Protein AF-A0A950MDU4-F1 (afdb_monomer_lite)

Foldseek 3Di:
DDPDDPDQQPDLCDDPPPDDVVVSVVSVVVSVVPSDPDDDDDPPDPVSVVVVVVVCVVVVQWDDDDCVVPNPDIDGDDDPVPDDD

Secondary structure (DSSP, 8-state):
------SSPPP----TT---HHHHHHHHHHHHHH--S--------HHHHHHHHHHHHHTTSEEE--TTTSTT-EEE---TTSS--

pLDDT: mean 91.24, std 14.56, range [44.16, 98.5]

Sequence (85 aa):
MNQPVMGGVPTLSAPSYVKQQKLINWVAEIAALTKPDRIHWCDGSQAEYDRLCADMVGAGTMKKLNSALRPNSYLACSDPSDVAR

Structure (mmCIF, N/CA/C/O backbone):
data_AF-A0A950MDU4-F1
#
_entry.id   AF-A0A950MDU4-F1
#
loop_
_atom_site.group_PDB
_atom_site.id
_atom_site.type_symbol
_atom_site.label_atom_id
_atom_site.label_alt_id
_atom_site.label_comp_id
_atom_site.label_asym_id
_atom_site.label_entity_id
_atom_site.label_seq_id
_atom_site.pdbx_PDB_ins_code
_atom_site.Cartn_x
_atom_site.Cartn_y
_atom_site.Cartn_z
_atom_site.occupancy
_atom_site.B_iso_or_equiv
_atom_site.auth_seq_id
_atom_site.auth_comp_id
_atom_site.auth_asym_id
_atom_site.auth_atom_id
_atom_site.pdbx_PDB_model_num
ATOM 1 N N . MET A 1 1 ? -26.411 5.646 22.229 1.00 44.41 1 MET A N 1
ATOM 2 C CA . MET A 1 1 ? -27.637 4.922 21.826 1.00 44.41 1 MET A CA 1
ATOM 3 C C . MET A 1 1 ? -27.623 4.805 20.313 1.00 44.41 1 MET A C 1
ATOM 5 O O . MET A 1 1 ? -27.211 5.762 19.675 1.00 44.41 1 MET A O 1
ATOM 9 N N . ASN A 1 2 ? -28.001 3.626 19.806 1.00 44.16 2 ASN A N 1
ATOM 10 C CA . ASN A 1 2 ? -27.850 3.097 18.437 1.00 44.16 2 ASN A CA 1
ATOM 11 C C . ASN A 1 2 ? -26.444 2.578 18.090 1.00 44.16 2 ASN A C 1
ATOM 13 O O . ASN A 1 2 ? -25.717 3.170 17.302 1.00 44.16 2 ASN A O 1
ATOM 17 N N . GLN A 1 3 ? -26.079 1.431 18.676 1.00 48.34 3 GLN A N 1
ATOM 18 C CA . GLN A 1 3 ? -25.107 0.534 18.042 1.00 48.34 3 GLN A CA 1
ATOM 19 C C . GLN A 1 3 ? -25.804 -0.068 16.809 1.00 48.34 3 GLN A C 1
ATOM 21 O O . GLN A 1 3 ? -26.875 -0.659 16.979 1.00 48.34 3 GLN A O 1
ATOM 26 N N . PRO A 1 4 ? -25.287 0.121 15.583 1.00 51.03 4 PRO A N 1
ATOM 27 C CA . PRO A 1 4 ? -25.890 -0.474 14.403 1.00 51.03 4 PRO A CA 1
ATOM 28 C C . PRO A 1 4 ? -25.856 -1.997 14.536 1.00 51.03 4 PRO A C 1
ATOM 30 O O . PRO A 1 4 ? -24.902 -2.581 15.052 1.00 51.03 4 PRO A O 1
ATOM 33 N N . VAL A 1 5 ? -26.940 -2.635 14.107 1.00 49.06 5 VAL A N 1
ATOM 34 C CA . VAL A 1 5 ? -27.081 -4.090 14.101 1.00 49.06 5 VAL A CA 1
ATOM 35 C C . VAL A 1 5 ? -25.959 -4.658 13.225 1.00 49.06 5 VAL A C 1
ATOM 37 O O . VAL A 1 5 ? -25.926 -4.396 12.025 1.00 49.06 5 VAL A O 1
ATOM 40 N N . MET A 1 6 ? -25.024 -5.401 13.827 1.00 55.69 6 MET A N 1
ATOM 41 C CA . MET A 1 6 ? -23.841 -6.001 13.184 1.00 55.69 6 MET A CA 1
ATOM 42 C C . MET A 1 6 ? -24.219 -7.201 12.291 1.00 55.69 6 MET A C 1
ATOM 44 O O . MET A 1 6 ? -23.693 -8.301 12.436 1.00 55.69 6 MET A O 1
ATOM 48 N N . GLY A 1 7 ? -25.186 -7.025 11.391 1.00 47.25 7 GLY A N 1
ATOM 49 C CA . GLY A 1 7 ? -25.537 -8.014 10.377 1.00 47.25 7 GLY A CA 1
ATOM 50 C C . GLY A 1 7 ? -24.634 -7.853 9.158 1.00 47.25 7 GLY A C 1
ATOM 51 O O . GLY A 1 7 ? -24.794 -6.897 8.406 1.00 47.25 7 GLY A O 1
ATOM 52 N N . GLY A 1 8 ? -23.691 -8.778 8.961 1.00 58.84 8 GLY A N 1
ATOM 53 C CA . GLY A 1 8 ? -22.858 -8.846 7.751 1.00 58.84 8 GLY A CA 1
ATOM 54 C C . GLY A 1 8 ? -21.558 -8.034 7.774 1.00 58.84 8 GLY A C 1
ATOM 55 O O . GLY A 1 8 ? -20.928 -7.897 6.731 1.00 58.84 8 GLY A O 1
ATOM 56 N N . VAL A 1 9 ? -21.137 -7.505 8.927 1.00 58.28 9 VAL A N 1
ATOM 57 C CA . VAL A 1 9 ? -19.816 -6.866 9.059 1.00 58.28 9 VAL A CA 1
ATOM 58 C C . VAL A 1 9 ? -18.758 -7.966 9.236 1.00 58.28 9 VAL A C 1
ATOM 60 O O . VAL A 1 9 ? -18.950 -8.823 10.106 1.00 58.28 9 VAL A O 1
ATOM 63 N N . PRO A 1 10 ? -17.658 -7.985 8.455 1.00 68.81 10 PRO A N 1
ATOM 64 C CA . PRO A 1 10 ? -16.580 -8.948 8.669 1.00 68.81 10 PRO A CA 1
ATOM 65 C C . PRO A 1 10 ? -16.041 -8.839 10.099 1.00 68.81 10 PRO A C 1
ATOM 67 O O . PRO A 1 10 ? -15.983 -7.753 10.683 1.00 68.81 10 PRO A O 1
ATOM 70 N N . THR A 1 11 ? -15.628 -9.970 10.676 1.00 80.81 11 THR A N 1
ATOM 71 C CA . THR A 1 11 ? -15.023 -9.988 12.010 1.00 80.81 11 THR A CA 1
ATOM 72 C C . THR A 1 11 ? -13.815 -9.057 12.032 1.00 80.81 11 THR A C 1
ATOM 74 O O . THR A 1 11 ? -12.871 -9.248 11.264 1.00 80.81 11 THR A O 1
ATOM 77 N N . LEU A 1 12 ? -13.820 -8.069 12.938 1.00 88.38 12 LEU A N 1
ATOM 78 C CA . LEU A 1 12 ? -12.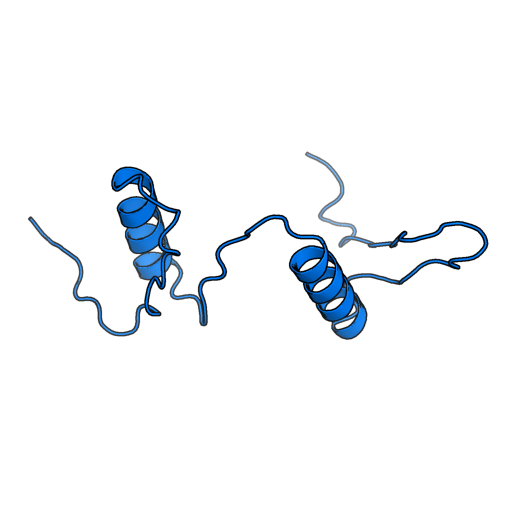762 -7.052 13.011 1.00 88.38 12 LEU A CA 1
ATOM 79 C C . LEU A 1 12 ? -11.374 -7.667 13.152 1.00 88.38 12 LEU A C 1
ATOM 81 O O . LEU A 1 12 ? -10.427 -7.093 12.643 1.00 88.38 12 LEU A O 1
ATOM 85 N N . SER A 1 13 ? -11.258 -8.827 13.809 1.00 89.31 13 SER A N 1
ATOM 86 C CA . SER A 1 13 ? -10.031 -9.639 13.882 1.00 89.31 13 SER A CA 1
ATOM 87 C C . SER A 1 13 ? -8.783 -8.826 14.255 1.00 89.31 13 SER A C 1
ATOM 89 O O . SER A 1 13 ? -7.697 -9.073 13.736 1.00 89.31 13 SER A O 1
ATOM 91 N N . ALA A 1 14 ? -8.950 -7.829 15.132 1.00 93.56 14 ALA A N 1
ATOM 92 C CA . ALA A 1 14 ? -7.868 -6.951 15.556 1.00 93.56 14 ALA A CA 1
ATOM 93 C C . ALA A 1 14 ? -6.760 -7.773 16.243 1.00 93.56 14 ALA A C 1
ATOM 95 O O . ALA A 1 14 ? -7.056 -8.510 17.191 1.00 93.56 14 ALA A O 1
ATOM 96 N N . PRO A 1 15 ? -5.495 -7.664 15.798 1.00 94.75 15 PRO A N 1
ATOM 97 C CA . PRO A 1 15 ? -4.385 -8.377 16.407 1.00 94.75 15 PRO A CA 1
ATOM 98 C C . PRO A 1 15 ? -4.205 -8.017 17.879 1.00 94.75 15 PRO A C 1
ATOM 100 O O . PRO A 1 15 ? -4.498 -6.902 18.310 1.00 94.75 15 PRO A O 1
ATOM 103 N N . SER A 1 16 ? -3.634 -8.936 18.657 1.00 94.31 16 SER A N 1
ATOM 104 C CA . SER A 1 16 ? -3.452 -8.749 20.101 1.00 94.31 16 SER A CA 1
ATOM 105 C C . SER A 1 16 ? -2.570 -7.548 20.455 1.00 94.31 16 SER A C 1
ATOM 107 O O . SER A 1 16 ? -2.716 -7.007 21.550 1.00 94.31 16 SER A O 1
ATOM 109 N N . TYR A 1 17 ? -1.684 -7.106 19.559 1.00 94.06 17 TYR A N 1
ATOM 110 C CA . TYR A 1 17 ? -0.854 -5.914 19.746 1.00 94.06 17 TYR A CA 1
ATOM 111 C C . TYR A 1 17 ? -1.619 -4.594 19.538 1.00 94.06 17 TYR A C 1
ATOM 113 O O . TYR A 1 17 ? -1.141 -3.540 19.956 1.00 94.06 17 TYR A O 1
ATOM 121 N N . VAL A 1 18 ? -2.824 -4.620 18.959 1.00 95.75 18 VAL A N 1
ATOM 122 C CA . VAL A 1 18 ? -3.678 -3.436 18.805 1.00 95.75 18 VAL A CA 1
ATOM 123 C C . VAL A 1 18 ? -4.458 -3.205 20.098 1.00 95.75 18 VAL A C 1
ATOM 125 O O . VAL A 1 18 ? -5.455 -3.864 20.376 1.00 95.75 18 VAL A O 1
ATOM 128 N N . LYS A 1 19 ? -3.989 -2.260 20.920 1.00 95.44 19 LYS A N 1
ATOM 129 C CA . LYS A 1 19 ? -4.582 -1.968 22.242 1.00 95.44 19 LYS A CA 1
ATOM 130 C C . LYS A 1 19 ? -5.482 -0.731 22.283 1.00 95.44 19 LYS A C 1
ATOM 132 O O . LYS A 1 19 ? -6.212 -0.538 23.250 1.00 95.44 19 LYS A O 1
ATOM 137 N N . GLN A 1 20 ? -5.423 0.132 21.270 1.00 97.44 20 GLN A N 1
ATOM 138 C CA . GLN A 1 20 ? -6.144 1.406 21.275 1.00 97.44 20 GLN A CA 1
ATOM 139 C C . GLN A 1 20 ? -7.631 1.206 20.946 1.00 97.44 20 GLN A C 1
ATOM 141 O O . GLN A 1 20 ? -8.000 1.050 19.785 1.00 97.44 20 GLN A O 1
ATOM 146 N N . GLN A 1 21 ? -8.502 1.286 21.953 1.00 94.88 21 GLN A N 1
ATOM 147 C CA . GLN A 1 21 ? -9.939 1.054 21.773 1.00 94.88 21 GLN A CA 1
ATOM 148 C C . GLN A 1 21 ? -10.596 2.041 20.800 1.00 94.88 21 GLN A C 1
ATOM 150 O O . GLN A 1 21 ? -11.476 1.654 20.033 1.00 94.88 21 GLN A O 1
ATOM 155 N N . LYS A 1 22 ? -10.155 3.307 20.784 1.00 96.75 22 LYS A N 1
ATOM 156 C CA . LYS A 1 22 ? -10.692 4.303 19.841 1.00 96.75 22 LYS A CA 1
ATOM 157 C C . LYS A 1 22 ? -10.451 3.905 18.381 1.00 96.75 22 LYS A C 1
ATOM 159 O O . LYS A 1 22 ? -11.324 4.114 17.550 1.00 96.75 22 LYS A O 1
ATOM 164 N N . LEU A 1 23 ? -9.301 3.293 18.092 1.00 96.69 23 LEU A N 1
ATOM 165 C CA . LEU A 1 23 ? -8.961 2.793 16.761 1.00 96.69 23 LEU A CA 1
ATOM 166 C C . LEU A 1 23 ? -9.867 1.619 16.375 1.00 96.69 23 LEU A C 1
ATOM 168 O O . LEU A 1 23 ? -10.424 1.617 15.285 1.00 96.69 23 LEU A O 1
ATOM 172 N N . ILE A 1 24 ? -10.051 0.653 17.279 1.00 96.12 24 ILE A N 1
ATOM 173 C CA . ILE A 1 24 ? -10.902 -0.525 17.040 1.00 96.12 24 ILE A CA 1
ATOM 174 C C . ILE A 1 24 ? -12.348 -0.102 16.757 1.00 96.12 24 ILE A C 1
ATOM 176 O O . ILE A 1 24 ? -12.956 -0.588 15.806 1.00 96.12 24 ILE A O 1
ATOM 180 N N . ASN A 1 25 ? -12.880 0.831 17.550 1.00 95.38 25 ASN A N 1
ATOM 181 C CA . ASN A 1 25 ? -14.235 1.344 17.362 1.00 95.38 25 ASN A CA 1
ATOM 182 C C . ASN A 1 25 ? -14.383 2.054 16.013 1.00 95.38 25 ASN A C 1
ATOM 184 O O . ASN A 1 25 ? -15.340 1.793 15.292 1.00 95.38 25 ASN A O 1
ATOM 188 N N . TRP A 1 26 ? -13.413 2.889 15.641 1.00 96.69 26 TRP A N 1
ATOM 189 C CA . TRP A 1 26 ? -13.428 3.564 14.347 1.00 96.69 26 TRP A CA 1
ATOM 190 C C . TRP A 1 26 ? -13.387 2.573 13.174 1.00 96.69 26 TRP A C 1
ATOM 192 O O . TRP A 1 26 ? -14.183 2.693 12.247 1.00 96.69 26 TRP A O 1
ATOM 202 N N . VAL A 1 27 ? -12.537 1.540 13.227 1.00 96.56 27 VAL A N 1
ATOM 203 C CA . VAL A 1 27 ? -12.521 0.488 12.192 1.00 96.56 27 VAL A CA 1
ATOM 204 C C . VAL A 1 27 ? -13.876 -0.222 12.107 1.00 96.56 27 VAL A C 1
ATOM 206 O O . VAL A 1 27 ? -14.340 -0.507 11.006 1.00 96.56 27 VAL A O 1
ATOM 209 N N . ALA A 1 28 ? -14.542 -0.458 13.242 1.00 95.31 28 ALA A N 1
ATOM 210 C CA . ALA A 1 28 ? -15.882 -1.041 13.268 1.00 95.31 28 ALA A CA 1
ATOM 211 C C . ALA A 1 28 ? -16.933 -0.152 12.591 1.00 95.31 28 ALA A C 1
ATOM 213 O O . ALA A 1 28 ? -17.741 -0.647 11.807 1.00 95.31 28 ALA A O 1
ATOM 214 N N . GLU A 1 29 ? -16.897 1.153 12.861 1.00 95.81 29 GLU A N 1
ATOM 215 C CA . GLU A 1 29 ? -17.780 2.137 12.228 1.00 95.81 29 GLU A CA 1
ATOM 216 C C . GLU A 1 29 ? -17.581 2.164 10.706 1.00 95.81 29 GLU A C 1
ATOM 218 O O . GLU A 1 29 ? -18.555 2.108 9.953 1.00 95.81 29 GLU A O 1
ATOM 223 N N . ILE A 1 30 ? -16.327 2.167 10.242 1.00 95.75 30 ILE A N 1
ATOM 224 C CA . ILE A 1 30 ? -16.015 2.145 8.808 1.00 95.75 30 ILE A CA 1
ATOM 225 C C . ILE A 1 30 ? -16.436 0.821 8.168 1.00 95.75 30 ILE A C 1
ATOM 227 O O . ILE A 1 30 ? -17.049 0.841 7.105 1.00 95.75 30 ILE A O 1
ATOM 231 N N . ALA A 1 31 ? -16.180 -0.321 8.808 1.00 96.12 31 ALA A N 1
ATOM 232 C CA . ALA A 1 31 ? -16.569 -1.62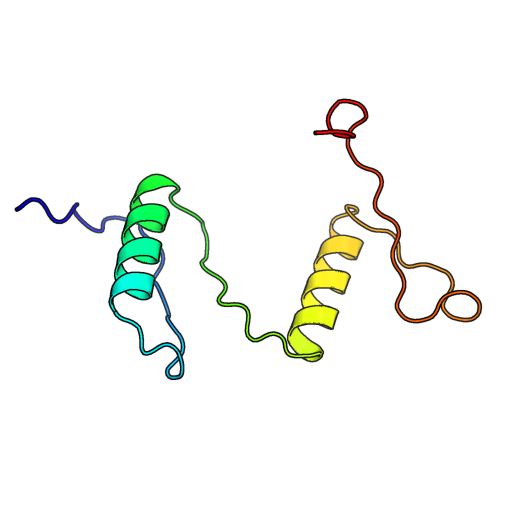7 8.279 1.00 96.12 31 ALA A CA 1
ATOM 233 C C . ALA A 1 31 ? -18.094 -1.781 8.163 1.00 96.12 31 ALA A C 1
ATOM 235 O O . ALA A 1 31 ? -18.579 -2.373 7.199 1.00 96.12 31 ALA A O 1
ATOM 236 N N . ALA A 1 32 ? -18.857 -1.210 9.101 1.00 93.00 32 ALA A N 1
ATOM 237 C CA . ALA A 1 32 ? -20.316 -1.173 9.020 1.00 93.00 32 ALA A CA 1
ATOM 238 C C . ALA A 1 32 ? -20.821 -0.328 7.836 1.00 93.00 32 ALA A C 1
ATOM 240 O O . ALA A 1 32 ? -21.851 -0.655 7.242 1.00 93.00 32 ALA A O 1
ATOM 241 N N . LEU A 1 33 ? -20.093 0.736 7.477 1.00 95.56 33 LEU A N 1
ATOM 242 C CA . LEU A 1 33 ? -20.431 1.617 6.361 1.00 95.56 33 LEU A CA 1
ATOM 243 C C . LEU A 1 33 ? -20.033 1.027 5.001 1.00 95.56 33 LEU A C 1
ATOM 245 O O . LEU A 1 33 ? -20.851 0.995 4.084 1.00 95.56 33 LEU A O 1
ATOM 249 N N . THR A 1 34 ? -18.784 0.581 4.861 1.00 95.56 34 THR A N 1
ATOM 250 C CA . THR A 1 34 ? -18.210 0.161 3.573 1.00 95.56 34 THR A CA 1
ATOM 251 C C . THR A 1 34 ? -18.462 -1.306 3.250 1.00 95.56 34 THR A C 1
ATOM 253 O O . THR A 1 34 ? -18.344 -1.683 2.088 1.00 95.56 34 THR A O 1
ATOM 256 N N . LYS A 1 35 ? -18.836 -2.115 4.254 1.00 94.12 35 LYS A N 1
ATOM 257 C CA . LYS A 1 35 ? -19.132 -3.552 4.138 1.00 94.12 35 LYS A CA 1
ATOM 258 C C . LYS A 1 35 ? -18.060 -4.310 3.338 1.00 94.12 35 LYS A C 1
ATOM 260 O O . LYS A 1 35 ? -18.387 -4.930 2.328 1.00 94.12 35 LYS A O 1
ATOM 265 N N . PRO A 1 36 ? -16.778 -4.236 3.740 1.00 95.50 36 PRO A N 1
ATOM 266 C CA . PRO A 1 36 ? -15.720 -4.891 2.990 1.00 95.50 36 PRO A CA 1
ATOM 267 C C . PRO A 1 36 ? -15.833 -6.411 3.139 1.00 95.50 36 PRO A C 1
ATOM 269 O O . PRO A 1 36 ? -16.291 -6.902 4.168 1.00 95.50 36 PRO A O 1
ATOM 272 N N . ASP A 1 37 ? -15.334 -7.167 2.162 1.00 95.06 37 ASP A N 1
ATOM 273 C CA . ASP A 1 37 ? -15.291 -8.633 2.269 1.00 95.06 37 ASP A CA 1
ATOM 274 C C . ASP A 1 37 ? -14.354 -9.100 3.395 1.00 95.06 37 ASP A C 1
ATOM 276 O O . ASP A 1 37 ? -14.584 -10.121 4.043 1.00 95.06 37 ASP A O 1
ATOM 280 N N . ARG A 1 38 ? -13.268 -8.352 3.636 1.00 94.88 38 ARG A N 1
ATOM 281 C CA . ARG A 1 38 ? -12.265 -8.653 4.665 1.00 94.88 38 ARG A CA 1
ATOM 282 C C . ARG A 1 38 ? -11.599 -7.394 5.207 1.00 94.88 38 ARG A C 1
ATOM 284 O O . ARG A 1 38 ? -11.448 -6.407 4.492 1.00 94.88 38 ARG A O 1
ATOM 291 N N . ILE A 1 39 ? -11.125 -7.477 6.447 1.00 95.88 39 ILE A N 1
ATOM 292 C CA . ILE A 1 39 ? -10.262 -6.471 7.078 1.00 95.88 39 ILE A CA 1
ATOM 293 C C . ILE A 1 39 ? -8.859 -7.065 7.198 1.00 95.88 39 ILE A C 1
ATOM 295 O O . ILE A 1 39 ? -8.690 -8.148 7.755 1.00 95.88 39 ILE A O 1
ATOM 299 N N . HIS A 1 40 ? -7.859 -6.356 6.676 1.00 95.75 40 HIS A N 1
ATOM 300 C CA . HIS A 1 40 ? -6.445 -6.709 6.811 1.00 95.75 40 HIS A CA 1
ATOM 301 C C . HIS A 1 40 ? -5.754 -5.681 7.709 1.00 95.75 40 HIS A C 1
ATOM 303 O O . HIS A 1 40 ? -5.768 -4.490 7.400 1.00 95.75 40 HIS A O 1
ATOM 309 N N . TRP A 1 41 ? -5.163 -6.131 8.816 1.00 96.50 41 TRP A N 1
ATOM 310 C CA . TRP A 1 41 ? -4.374 -5.277 9.705 1.00 96.50 41 TRP A CA 1
ATOM 311 C C . TRP A 1 41 ? -2.913 -5.342 9.291 1.00 96.50 41 TRP A C 1
ATOM 313 O O . TRP A 1 41 ? -2.279 -6.374 9.497 1.00 96.50 41 TRP A O 1
ATOM 323 N N . CYS A 1 42 ? -2.392 -4.251 8.729 1.00 96.56 42 CYS A N 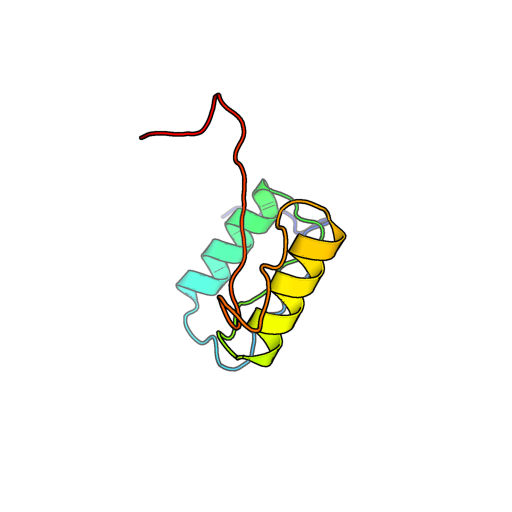1
ATOM 324 C CA . CYS A 1 42 ? -1.001 -4.209 8.298 1.00 96.56 42 CYS A CA 1
ATOM 325 C C . CYS A 1 42 ? -0.046 -4.318 9.495 1.00 96.56 42 CYS A C 1
ATOM 327 O O . CYS A 1 42 ? -0.147 -3.528 10.441 1.00 96.56 42 CYS A O 1
ATOM 329 N N . ASP A 1 43 ? 0.869 -5.285 9.454 1.00 96.38 43 ASP A N 1
ATOM 330 C CA . ASP A 1 43 ? 1.918 -5.474 10.463 1.00 96.38 43 ASP A CA 1
ATOM 331 C C . ASP A 1 43 ? 3.263 -4.843 10.064 1.00 96.38 43 ASP A C 1
ATOM 333 O O . ASP A 1 43 ? 4.124 -4.634 10.922 1.00 96.38 43 ASP A O 1
ATOM 337 N N . GLY A 1 44 ? 3.427 -4.481 8.786 1.00 96.62 44 GLY A N 1
ATOM 338 C CA . GLY A 1 44 ? 4.632 -3.847 8.254 1.00 96.62 44 GLY A CA 1
ATOM 339 C C . GLY A 1 44 ? 5.823 -4.795 8.087 1.00 96.62 44 GLY A C 1
ATOM 340 O O . GLY A 1 44 ? 6.943 -4.334 7.862 1.00 96.62 44 GLY A O 1
ATOM 341 N N . SER A 1 45 ? 5.618 -6.106 8.209 1.00 98.00 45 SER A N 1
ATOM 342 C CA . SER A 1 45 ? 6.663 -7.107 8.022 1.00 98.00 45 SER A CA 1
ATOM 343 C C . SER A 1 45 ? 7.076 -7.243 6.551 1.00 98.00 45 SER A C 1
ATOM 345 O O . SER A 1 45 ? 6.310 -6.967 5.625 1.00 98.00 45 SER A O 1
ATOM 347 N N . GLN A 1 46 ? 8.292 -7.748 6.315 1.00 98.12 46 GLN A N 1
ATOM 348 C CA . GLN A 1 46 ? 8.759 -8.045 4.957 1.00 98.12 46 GLN A CA 1
ATOM 349 C C . GLN A 1 46 ? 7.877 -9.098 4.270 1.00 98.12 46 GLN A C 1
ATOM 351 O O . GLN A 1 46 ? 7.578 -8.974 3.088 1.00 98.12 46 GLN A O 1
ATOM 356 N N . ALA A 1 47 ? 7.415 -10.105 5.017 1.00 98.25 47 ALA A N 1
ATOM 357 C CA . ALA A 1 47 ? 6.543 -11.148 4.482 1.00 98.25 47 ALA A CA 1
ATOM 358 C C . ALA A 1 47 ? 5.182 -10.588 4.034 1.00 98.25 47 ALA A C 1
ATOM 360 O O . ALA A 1 47 ? 4.654 -10.996 2.998 1.00 98.25 47 ALA A O 1
ATOM 361 N N . GLU A 1 48 ? 4.624 -9.637 4.788 1.00 98.12 48 GLU A N 1
ATOM 362 C CA . GLU A 1 48 ? 3.422 -8.911 4.383 1.00 98.12 48 GLU A CA 1
ATOM 363 C C . GLU A 1 48 ? 3.660 -8.110 3.103 1.00 98.12 48 GLU A C 1
ATOM 365 O O . GLU A 1 48 ? 2.882 -8.235 2.155 1.00 98.12 48 GLU A O 1
ATOM 370 N N . TYR A 1 49 ? 4.743 -7.330 3.064 1.00 98.25 49 TYR A N 1
ATOM 371 C CA . TYR A 1 49 ? 5.115 -6.541 1.894 1.00 98.25 49 TYR A CA 1
ATOM 372 C C . TYR A 1 49 ? 5.260 -7.420 0.645 1.00 98.25 49 TYR A C 1
ATOM 374 O O . TYR A 1 49 ? 4.626 -7.154 -0.376 1.00 98.25 49 TYR A O 1
ATOM 382 N N . ASP A 1 50 ? 6.035 -8.503 0.737 1.00 97.94 50 ASP A N 1
ATOM 383 C CA . ASP A 1 50 ? 6.298 -9.408 -0.382 1.00 97.94 50 ASP A CA 1
ATOM 384 C C . ASP A 1 50 ? 5.004 -10.034 -0.910 1.00 97.94 50 ASP A C 1
ATOM 386 O O . ASP A 1 50 ? 4.795 -10.094 -2.126 1.00 97.94 50 ASP A O 1
ATOM 390 N N . ARG A 1 51 ? 4.105 -10.449 -0.005 1.00 98.31 51 ARG A N 1
ATOM 391 C CA . ARG A 1 51 ? 2.795 -11.001 -0.367 1.00 98.31 51 ARG A CA 1
ATOM 392 C C . ARG A 1 51 ? 1.928 -9.966 -1.081 1.00 98.31 51 ARG A C 1
ATOM 394 O O . ARG A 1 51 ? 1.391 -10.269 -2.139 1.00 98.31 51 ARG A O 1
ATOM 401 N N . LEU A 1 52 ? 1.808 -8.750 -0.546 1.00 98.25 52 LEU A N 1
ATOM 402 C CA . LEU A 1 52 ? 0.988 -7.698 -1.160 1.00 98.25 52 LEU A CA 1
ATOM 403 C C . LEU A 1 52 ? 1.542 -7.260 -2.523 1.00 98.25 52 LEU A C 1
ATOM 405 O O . LEU A 1 52 ? 0.778 -7.055 -3.465 1.00 98.25 52 LEU A O 1
ATOM 409 N N . CYS A 1 53 ? 2.866 -7.159 -2.665 1.00 98.31 53 CYS A N 1
ATOM 410 C CA . CYS A 1 53 ? 3.504 -6.899 -3.954 1.00 98.31 53 CYS A CA 1
ATOM 411 C C . CYS A 1 53 ? 3.247 -8.024 -4.960 1.00 98.31 53 CYS A C 1
ATOM 413 O O . CYS A 1 53 ? 2.960 -7.735 -6.123 1.00 98.31 53 CYS A O 1
ATOM 415 N N . ALA A 1 54 ? 3.318 -9.286 -4.532 1.00 98.12 54 ALA A N 1
ATOM 416 C CA . ALA A 1 54 ? 2.987 -10.424 -5.381 1.00 98.12 54 ALA A CA 1
ATOM 417 C C . ALA A 1 54 ? 1.513 -10.403 -5.816 1.00 98.12 54 ALA A C 1
ATOM 419 O O . ALA A 1 54 ? 1.243 -10.546 -7.008 1.00 98.12 54 ALA A O 1
ATOM 420 N N . ASP A 1 55 ? 0.584 -10.141 -4.889 1.00 98.31 55 ASP A N 1
ATOM 421 C CA . ASP A 1 55 ? -0.853 -10.024 -5.169 1.00 98.31 55 ASP A CA 1
ATOM 422 C C . ASP A 1 55 ? -1.121 -8.922 -6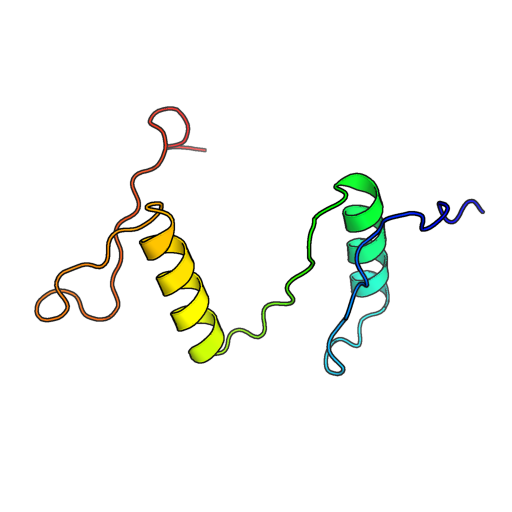.215 1.00 98.31 55 ASP A C 1
ATOM 424 O O . ASP A 1 55 ? -1.822 -9.147 -7.200 1.00 98.31 55 ASP A O 1
ATOM 428 N N . MET A 1 56 ? -0.499 -7.747 -6.063 1.00 98.31 56 MET A N 1
ATOM 429 C CA . MET A 1 56 ? -0.630 -6.626 -7.006 1.00 98.31 56 MET A CA 1
ATOM 430 C C . MET A 1 56 ? -0.007 -6.896 -8.384 1.00 98.31 56 MET A C 1
ATOM 432 O O . MET A 1 56 ? -0.501 -6.387 -9.391 1.00 98.31 56 MET A O 1
ATOM 436 N N . VAL A 1 57 ? 1.075 -7.679 -8.454 1.00 98.38 57 VAL A N 1
ATOM 437 C CA . VAL A 1 57 ? 1.643 -8.127 -9.736 1.00 98.38 57 VAL A CA 1
ATOM 4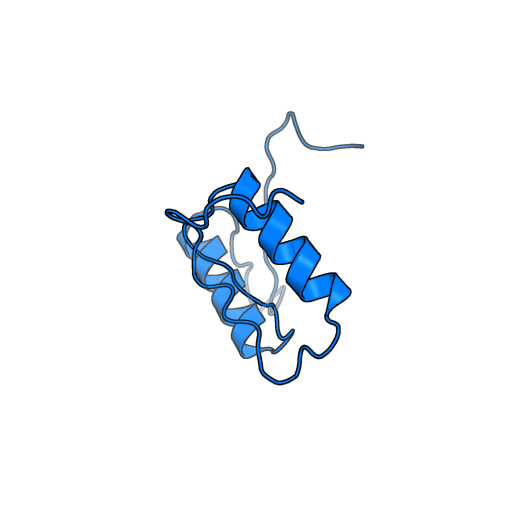38 C C . VAL A 1 57 ? 0.721 -9.149 -10.400 1.00 98.38 57 VAL A C 1
ATOM 440 O O . VAL A 1 57 ? 0.454 -9.037 -11.594 1.00 98.38 57 VAL A O 1
ATOM 443 N N . GLY A 1 58 ? 0.189 -10.104 -9.633 1.00 98.38 58 GLY A N 1
ATOM 444 C CA . GLY A 1 58 ? -0.775 -11.092 -10.123 1.00 98.38 58 GLY A CA 1
ATOM 445 C C . GLY A 1 58 ? -2.075 -10.459 -10.626 1.00 98.38 58 GLY A C 1
ATOM 446 O O . GLY A 1 58 ? -2.626 -10.909 -11.627 1.00 98.38 58 GLY A O 1
ATOM 447 N N . ALA A 1 59 ? -2.523 -9.376 -9.987 1.00 98.19 59 ALA A N 1
ATOM 448 C CA . ALA A 1 59 ? -3.687 -8.594 -10.402 1.00 98.19 59 ALA A CA 1
ATOM 449 C C . ALA A 1 59 ? -3.422 -7.656 -11.598 1.00 98.19 59 ALA A C 1
ATOM 451 O O . ALA A 1 59 ? -4.356 -7.058 -12.127 1.00 98.19 59 ALA A O 1
ATOM 452 N N . GLY A 1 60 ? -2.164 -7.490 -12.024 1.00 97.69 60 GLY A N 1
ATOM 453 C CA . GLY A 1 60 ? -1.780 -6.605 -13.129 1.00 97.69 60 GLY A CA 1
ATOM 454 C C . GLY A 1 60 ? -1.688 -5.116 -12.773 1.00 97.69 60 GLY A C 1
ATOM 455 O O . GLY A 1 60 ? -1.335 -4.312 -13.635 1.00 97.69 60 GLY A O 1
ATOM 456 N N . THR A 1 61 ? -1.943 -4.738 -11.517 1.00 98.12 61 THR A N 1
ATOM 457 C CA . THR A 1 61 ? -1.783 -3.362 -11.013 1.00 98.12 61 THR A CA 1
ATOM 458 C C . THR A 1 61 ? -0.329 -2.900 -11.085 1.00 98.12 61 THR A C 1
ATOM 460 O O . THR A 1 61 ? -0.048 -1.737 -11.374 1.00 98.12 61 THR A O 1
ATOM 463 N N . MET A 1 62 ? 0.610 -3.816 -10.831 1.00 98.31 62 MET A N 1
ATOM 464 C CA . MET A 1 62 ? 2.042 -3.541 -10.875 1.00 98.31 62 MET A CA 1
ATOM 465 C C . MET A 1 62 ? 2.789 -4.501 -11.798 1.00 98.31 62 MET A C 1
ATOM 467 O O . MET A 1 62 ? 2.399 -5.647 -12.000 1.00 98.31 62 MET A O 1
ATOM 471 N N . LYS A 1 63 ? 3.941 -4.051 -12.299 1.00 98.25 63 LYS A N 1
ATOM 472 C CA . LYS A 1 63 ? 4.918 -4.874 -13.021 1.00 98.25 63 LYS A CA 1
ATOM 473 C C . LYS A 1 63 ? 6.213 -4.941 -12.226 1.00 98.25 63 LYS A C 1
ATOM 475 O O . LYS A 1 63 ? 6.769 -3.901 -11.874 1.00 98.25 63 LYS A O 1
ATOM 480 N N . LYS A 1 64 ? 6.718 -6.149 -11.967 1.00 98.12 64 LYS A N 1
ATOM 481 C CA . LYS A 1 64 ? 8.037 -6.328 -11.347 1.00 98.12 64 LYS A CA 1
ATOM 482 C C . LYS A 1 64 ? 9.128 -5.927 -12.340 1.00 98.12 64 LYS A C 1
ATOM 484 O O . LYS A 1 64 ? 9.123 -6.380 -13.483 1.00 98.12 64 LYS A O 1
ATOM 489 N N . LEU A 1 65 ? 10.041 -5.059 -11.913 1.00 98.44 65 LEU A N 1
ATOM 490 C CA . LEU A 1 65 ? 11.145 -4.599 -12.751 1.00 98.44 65 LEU A CA 1
ATOM 491 C C . LEU A 1 65 ? 12.283 -5.623 -12.783 1.00 98.44 65 LEU A C 1
ATOM 493 O O . LEU A 1 65 ? 12.372 -6.529 -11.949 1.00 98.44 65 LEU A O 1
ATOM 497 N N . ASN A 1 66 ? 13.175 -5.465 -13.763 1.00 97.88 66 ASN A N 1
ATOM 498 C CA . ASN A 1 66 ? 14.356 -6.310 -13.890 1.00 97.88 66 ASN A CA 1
ATOM 499 C C . ASN A 1 66 ? 15.199 -6.232 -12.607 1.00 97.88 66 ASN A C 1
ATOM 501 O O . ASN A 1 66 ? 15.789 -5.195 -12.303 1.00 97.88 66 ASN A O 1
ATOM 505 N N . SER A 1 67 ? 15.287 -7.349 -11.886 1.00 96.94 67 SER A N 1
ATOM 506 C CA . SER A 1 67 ? 15.911 -7.398 -10.563 1.00 96.94 67 SER A CA 1
ATOM 507 C C . SER A 1 67 ? 17.433 -7.229 -10.583 1.00 96.94 67 SER A C 1
ATOM 509 O O . SER A 1 67 ? 17.993 -6.841 -9.565 1.00 96.94 67 SER A O 1
ATOM 511 N N . ALA A 1 68 ? 18.100 -7.450 -11.722 1.00 98.00 68 ALA A N 1
ATOM 512 C CA . ALA A 1 68 ? 19.531 -7.172 -11.862 1.00 98.00 68 ALA A CA 1
ATOM 513 C C . ALA A 1 68 ? 19.825 -5.664 -11.957 1.00 98.00 68 ALA A C 1
ATOM 515 O O . ALA A 1 68 ? 20.877 -5.208 -11.524 1.00 98.00 68 ALA A O 1
ATOM 516 N N . LEU A 1 69 ? 18.892 -4.882 -12.512 1.00 98.19 69 LEU A N 1
ATOM 517 C CA . LEU A 1 69 ? 19.045 -3.431 -12.681 1.00 98.19 69 LEU A CA 1
ATOM 518 C C . LEU A 1 69 ? 18.394 -2.634 -11.545 1.00 98.19 69 LEU A C 1
ATOM 520 O O . LEU A 1 69 ? 18.854 -1.545 -11.190 1.00 98.19 69 LEU A O 1
ATOM 524 N N . ARG A 1 70 ? 17.269 -3.144 -11.039 1.00 97.44 70 ARG A N 1
ATOM 525 C CA . ARG A 1 70 ? 16.381 -2.512 -10.059 1.00 97.44 70 ARG A CA 1
ATOM 526 C C . ARG A 1 70 ? 15.823 -3.598 -9.126 1.00 97.44 70 ARG A C 1
ATOM 528 O O . ARG A 1 70 ? 14.692 -4.056 -9.317 1.00 97.44 70 ARG A O 1
ATOM 535 N N . PRO A 1 71 ? 16.623 -4.077 -8.157 1.00 96.88 71 PRO A N 1
ATOM 536 C CA . PRO A 1 71 ? 16.170 -5.085 -7.205 1.00 96.88 71 PRO A CA 1
ATOM 537 C C . PRO A 1 71 ? 14.972 -4.570 -6.399 1.00 96.88 71 PRO A C 1
ATOM 539 O O . PRO A 1 71 ? 14.872 -3.378 -6.113 1.00 96.88 71 PRO A O 1
ATOM 542 N N . ASN A 1 72 ? 14.048 -5.478 -6.071 1.00 96.44 72 ASN A N 1
ATOM 543 C CA . ASN A 1 72 ? 12.825 -5.200 -5.305 1.00 96.44 72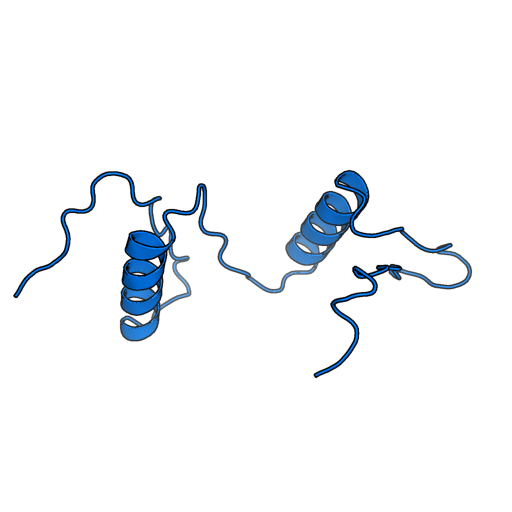 ASN A CA 1
ATOM 544 C C . ASN A 1 72 ? 12.051 -3.940 -5.757 1.00 96.44 72 ASN A C 1
ATOM 546 O O . ASN A 1 72 ? 11.586 -3.152 -4.939 1.00 96.44 72 ASN A O 1
ATOM 550 N N . SER A 1 73 ? 11.964 -3.715 -7.070 1.00 98.25 73 SER A N 1
ATOM 551 C CA . SER A 1 73 ? 11.329 -2.526 -7.643 1.00 98.25 73 SER A CA 1
ATOM 552 C C . SER A 1 73 ? 10.141 -2.894 -8.533 1.00 98.25 73 SER A C 1
ATOM 554 O O . SER A 1 73 ? 10.157 -3.917 -9.225 1.00 98.25 73 SER A O 1
ATOM 556 N N . TYR A 1 74 ? 9.127 -2.028 -8.543 1.00 98.50 74 TYR A N 1
ATOM 557 C CA . TYR A 1 74 ? 7.864 -2.227 -9.252 1.00 98.50 74 TYR A CA 1
ATOM 558 C C . TYR A 1 74 ? 7.464 -0.959 -10.015 1.00 98.50 74 TYR A C 1
ATOM 560 O O . TYR A 1 74 ? 7.800 0.149 -9.604 1.00 98.50 74 TYR A O 1
ATOM 568 N N . LEU A 1 75 ? 6.745 -1.130 -11.123 1.00 98.38 75 LEU A N 1
ATOM 569 C CA . LEU A 1 75 ? 6.135 -0.054 -11.903 1.00 98.38 75 LEU A CA 1
ATOM 570 C C . LEU A 1 75 ? 4.613 -0.182 -11.840 1.00 98.38 75 LEU A C 1
ATOM 572 O O . LEU A 1 75 ? 4.077 -1.222 -12.222 1.00 98.38 75 LEU A O 1
ATOM 576 N N . ALA A 1 76 ? 3.942 0.888 -11.426 1.00 98.25 76 ALA A N 1
ATOM 577 C CA . ALA A 1 76 ? 2.502 1.067 -11.556 1.00 98.25 76 ALA A CA 1
ATOM 578 C C . ALA A 1 76 ? 2.236 2.211 -12.542 1.00 98.25 76 ALA A C 1
ATOM 580 O O . ALA A 1 76 ? 2.917 3.236 -12.501 1.00 98.25 76 ALA A O 1
ATOM 581 N N . CYS A 1 77 ? 1.261 2.035 -13.428 1.00 98.12 77 CYS A N 1
ATOM 582 C CA . CYS A 1 77 ? 0.780 3.086 -14.320 1.00 98.12 77 CYS A CA 1
ATOM 583 C C . CYS A 1 77 ? -0.667 3.374 -13.921 1.00 98.12 77 CYS A C 1
ATOM 585 O O . CYS A 1 77 ? -1.512 2.498 -14.099 1.00 98.12 77 CYS A O 1
ATOM 587 N N . SER A 1 78 ? -0.928 4.541 -13.327 1.00 97.56 78 SER A N 1
ATOM 588 C CA . SER A 1 78 ? -2.278 4.926 -12.907 1.00 97.56 78 SER A CA 1
ATOM 589 C C . SER A 1 78 ? -3.181 5.207 -14.110 1.00 97.56 78 SER A C 1
ATOM 591 O O . SER A 1 78 ? -2.725 5.270 -15.258 1.00 97.56 78 SER A O 1
ATOM 593 N N . ASP A 1 79 ? -4.477 5.365 -13.842 1.00 97.62 79 ASP A N 1
ATOM 594 C CA . ASP A 1 79 ? -5.403 5.899 -14.834 1.00 97.62 79 ASP A CA 1
ATOM 595 C C . ASP A 1 79 ? -4.965 7.326 -15.230 1.00 97.62 79 ASP A C 1
ATOM 597 O O . ASP A 1 79 ? -4.598 8.105 -14.347 1.00 97.62 79 ASP A O 1
ATOM 601 N N . PRO A 1 80 ? -5.002 7.709 -16.522 1.00 98.19 80 PRO A N 1
ATOM 602 C CA . PRO A 1 80 ? -4.641 9.062 -16.951 1.00 98.19 80 PRO A CA 1
ATOM 603 C C . PRO A 1 80 ? -5.431 10.186 -16.261 1.00 98.19 80 PRO A C 1
ATOM 605 O O . PRO A 1 80 ? -4.956 11.320 -16.220 1.00 98.19 80 PRO A O 1
ATOM 608 N N . SER A 1 81 ? -6.626 9.890 -15.743 1.00 98.06 81 SER A N 1
ATOM 609 C CA . SER A 1 81 ? -7.453 10.829 -14.977 1.00 98.06 81 SER A CA 1
ATOM 610 C C . SER A 1 81 ? -7.047 10.979 -13.503 1.00 98.06 81 SER A C 1
ATOM 612 O O . SER A 1 81 ? -7.501 11.921 -12.859 1.00 98.06 81 SER A O 1
ATOM 614 N N . ASP A 1 82 ? -6.164 10.119 -12.984 1.00 97.50 82 ASP A N 1
ATOM 615 C CA . ASP A 1 82 ? -5.706 10.104 -11.589 1.00 97.50 82 ASP A CA 1
ATOM 616 C C . ASP A 1 82 ? -4.170 10.192 -11.525 1.00 97.50 82 ASP A C 1
ATOM 618 O O . ASP A 1 82 ? -3.449 9.204 -11.345 1.00 97.50 82 ASP A O 1
ATOM 622 N N . VAL A 1 83 ? -3.649 11.399 -11.778 1.00 97.38 83 VAL A N 1
ATOM 623 C CA . VAL A 1 83 ? -2.200 11.657 -11.928 1.00 97.38 83 VAL A CA 1
ATOM 624 C C . VAL A 1 83 ? -1.671 12.829 -11.093 1.00 97.38 83 VAL A C 1
ATOM 626 O O . VAL A 1 83 ? -0.457 13.028 -11.022 1.00 97.38 83 VAL A O 1
ATOM 629 N N . ALA A 1 84 ? -2.546 13.628 -10.476 1.00 95.44 84 ALA A N 1
ATOM 630 C CA . ALA A 1 84 ? -2.173 14.832 -9.731 1.00 95.44 84 ALA A CA 1
ATOM 631 C C . ALA A 1 84 ? -3.183 15.152 -8.610 1.00 95.44 84 ALA A C 1
ATOM 633 O O . ALA A 1 84 ? -4.304 14.654 -8.627 1.00 95.44 84 ALA A O 1
ATOM 634 N N . ARG A 1 85 ? -2.765 15.974 -7.636 1.00 91.06 85 ARG A N 1
ATOM 635 C CA . ARG A 1 85 ? -3.608 16.483 -6.536 1.00 91.06 85 ARG A CA 1
ATOM 636 C C . ARG A 1 85 ? -4.422 17.705 -6.937 1.00 91.06 85 ARG A C 1
ATOM 638 O O . ARG A 1 85 ? -3.909 18.478 -7.776 1.00 91.06 85 ARG A O 1
#

Radius of gyration: 17.75 Å; chains: 1; bounding box: 47×28×39 Å